Protein AF-A0AAV5T6E0-F1 (afdb_monomer)

Organism: NCBI:txid358040

Sequence (128 aa):
DETRMDLLLHFRNCIFRGIQFERFRLWLEDVTPFLNFIKKLMVNFTLGTLELVVNSELQLEQYLQLMADLPKCEYSMI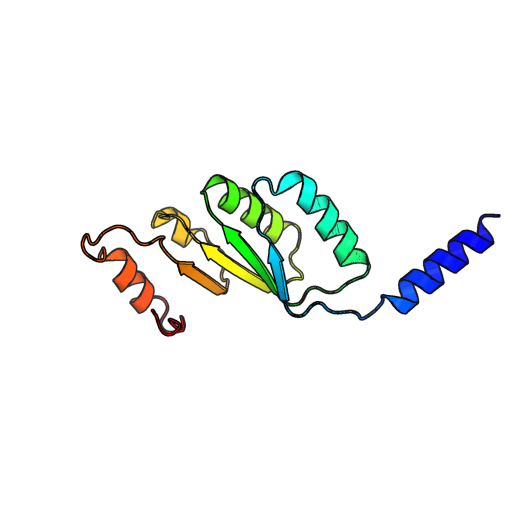INFPISNDMLHTLPPLNCSIMPQPVTPQDPDDTFLKLIETHRSLILGPGI

Secondary structure (DSSP, 8-state):
-HHHHHHHHHHHHHHHTT-EEEEEEE--S-SHHHHHHHHHHTTT-EEEEEEEEE-SHHHHHHHHHHHHH-TTSEEEEEE-S---HHHHTTS-S-EEEE------S----HHHHHHHHHTTT-------

Nearest PDB structures (foldseek):
  5jjc-assembly2_D  TM=4.779E-01  e=2.316E-01  Brucella abortus S19
  3qld-assembly1_A  TM=5.885E-01  e=3.229E+00  Alicyclobacillus acidocaldarius LAA1
  4dad-assembly1_A-2  TM=4.350E-01  e=1.671E+00  Burkholderia pseudomallei
  5mu5-assembly1_A  TM=3.948E-01  e=2.036E+00  Paramagnetospirillum magneticum AMB-1

Foldseek 3Di:
DVVVVVVVVVVVLVVLAPAEDLEDEDDDPDCVVCLVVVVVVVVRYHYAEYEYEAEDPVSVVSVVVSCVVCVRYAYEYEYADDDDPVVVVVDDPHNYDYDDDPDPDDPDPVVVVVVCVVCVPNPPDDDD

Solvent-accessible surface area (backbone atoms only — not comparable to full-atom values): 7814 Å² total; per-residue (Å²): 116,68,71,63,53,53,51,51,52,50,50,51,52,61,73,41,53,85,46,64,42,67,67,46,80,47,79,66,95,66,61,72,78,47,51,61,49,52,59,60,48,55,75,51,33,47,58,43,30,42,33,41,53,29,71,45,72,71,49,42,55,53,48,53,52,50,47,71,78,45,78,85,47,46,56,33,37,37,35,46,46,94,73,53,72,74,60,59,72,68,54,74,99,58,56,69,44,77,50,64,58,87,67,74,95,66,77,88,50,70,65,61,58,52,48,52,67,74,38,80,81,67,78,78,70,90,82,128

Structure (mmCIF, N/CA/C/O backbone):
data_AF-A0AAV5T6E0-F1
#
_entry.id   AF-A0AAV5T6E0-F1
#
loop_
_atom_site.group_PDB
_atom_site.id
_atom_site.type_symbol
_atom_site.label_atom_id
_atom_site.label_alt_id
_atom_site.label_comp_id
_atom_site.label_asym_id
_atom_site.label_entity_id
_atom_site.label_seq_id
_atom_site.pdbx_PDB_ins_code
_atom_site.Cartn_x
_atom_site.Cartn_y
_atom_site.Cartn_z
_atom_site.occupancy
_atom_site.B_iso_or_equiv
_atom_site.auth_seq_id
_atom_site.auth_comp_id
_atom_site.auth_asym_id
_atom_site.auth_atom_id
_atom_site.pdbx_PDB_model_num
ATOM 1 N N . ASP A 1 1 ? -22.151 23.646 20.744 1.00 62.00 1 ASP A N 1
ATOM 2 C CA . ASP A 1 1 ? -22.433 22.643 21.781 1.00 62.00 1 ASP A CA 1
ATOM 3 C C . ASP A 1 1 ? -21.515 21.452 21.529 1.00 62.00 1 ASP A C 1
ATOM 5 O O . ASP A 1 1 ? -21.863 20.556 20.765 1.00 62.00 1 ASP A O 1
ATOM 9 N N . GLU A 1 2 ? -20.274 21.539 22.020 1.00 67.38 2 GLU A N 1
ATOM 10 C CA . GLU A 1 2 ? -19.174 20.595 21.721 1.00 67.38 2 GLU A CA 1
ATOM 11 C C . GLU A 1 2 ? -19.544 19.146 22.067 1.00 67.38 2 GLU A C 1
ATOM 13 O O . GLU A 1 2 ? -19.323 18.234 21.274 1.00 67.38 2 GLU A O 1
ATOM 18 N N . THR A 1 3 ? -20.284 18.959 23.159 1.00 75.88 3 THR A N 1
ATOM 19 C CA . THR A 1 3 ? -20.754 17.668 23.676 1.00 75.88 3 THR A CA 1
ATOM 20 C C . THR A 1 3 ? -21.603 16.876 22.683 1.00 75.88 3 THR A C 1
ATOM 22 O O . THR A 1 3 ? -21.542 15.648 22.651 1.00 75.88 3 THR A O 1
ATOM 25 N N . ARG A 1 4 ? -22.406 17.548 21.846 1.00 75.69 4 ARG A N 1
ATOM 26 C CA . ARG A 1 4 ? -23.233 16.873 20.826 1.00 75.69 4 ARG A CA 1
ATOM 27 C C . ARG A 1 4 ? -22.397 16.400 19.642 1.00 75.69 4 ARG A C 1
ATOM 29 O O . ARG A 1 4 ? -22.753 15.411 19.003 1.00 75.69 4 ARG A O 1
ATOM 36 N N . MET A 1 5 ? -21.310 17.106 19.345 1.00 73.44 5 MET A N 1
ATOM 37 C CA . MET A 1 5 ? -20.437 16.787 18.222 1.00 73.44 5 MET A CA 1
ATOM 38 C C . MET A 1 5 ? -19.487 15.645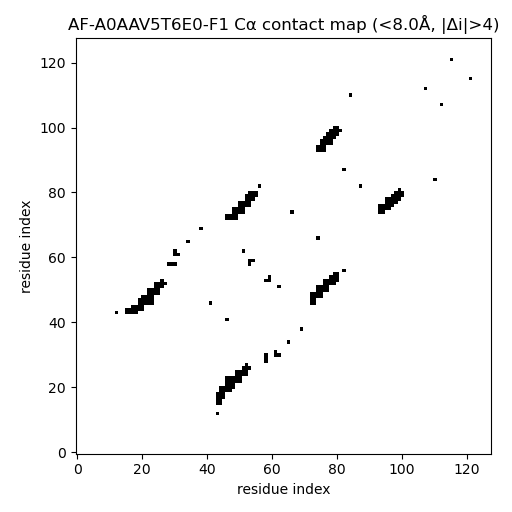 18.559 1.00 73.44 5 MET A C 1
ATOM 40 O O . MET A 1 5 ? -19.328 14.733 17.750 1.00 73.44 5 MET A O 1
ATOM 44 N N . ASP A 1 6 ? -18.999 15.604 19.796 1.00 76.00 6 ASP A N 1
ATOM 45 C CA . ASP A 1 6 ? -18.252 14.462 20.322 1.00 76.00 6 ASP A CA 1
ATOM 46 C C . ASP A 1 6 ? -19.099 13.185 20.340 1.00 76.00 6 ASP A C 1
ATOM 48 O O . ASP A 1 6 ? -18.628 12.116 19.948 1.00 76.00 6 ASP A O 1
ATOM 52 N N . LEU A 1 7 ? -20.383 13.291 20.706 1.00 76.81 7 LEU A N 1
ATOM 53 C CA . LEU A 1 7 ? -21.306 12.155 20.691 1.00 76.81 7 LEU A CA 1
ATOM 54 C C . LEU A 1 7 ? -21.527 11.612 19.268 1.00 76.81 7 LEU A C 1
ATOM 56 O O . LEU A 1 7 ? -21.524 10.401 19.053 1.00 76.81 7 LEU A O 1
ATOM 60 N N . LEU A 1 8 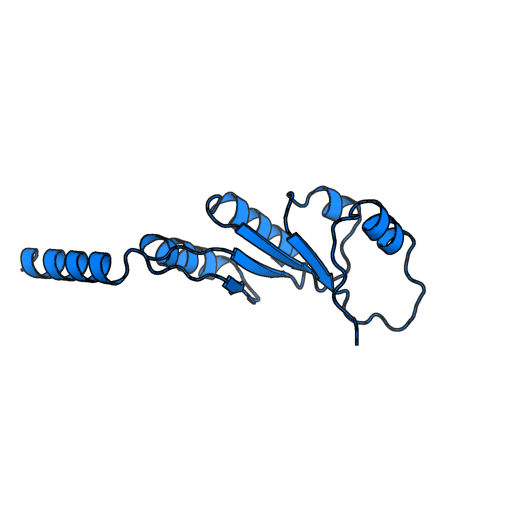? -21.697 12.499 18.283 1.00 73.25 8 LEU A N 1
ATOM 61 C CA . LEU A 1 8 ? -21.860 12.118 16.876 1.00 73.25 8 LEU A CA 1
ATOM 62 C C . LEU A 1 8 ? -20.598 11.460 16.310 1.00 73.25 8 LEU A C 1
ATOM 64 O O . LEU A 1 8 ? -20.696 10.451 15.609 1.00 73.25 8 LEU A O 1
ATOM 68 N N . LEU A 1 9 ? -19.417 11.992 16.635 1.00 70.62 9 LEU A N 1
ATOM 69 C CA . LEU A 1 9 ? -18.139 11.382 16.267 1.00 70.62 9 LEU A CA 1
ATOM 70 C C . LEU A 1 9 ? -17.970 10.009 16.922 1.00 70.62 9 LEU A C 1
ATOM 72 O O . LEU A 1 9 ? -17.546 9.067 16.256 1.00 70.62 9 LEU A O 1
ATOM 76 N N . HIS A 1 10 ? -18.370 9.864 18.186 1.00 73.94 10 HIS A N 1
ATOM 77 C CA . HIS A 1 10 ? -18.359 8.585 18.887 1.00 73.94 10 HIS A CA 1
ATOM 78 C C . HIS A 1 10 ? -19.263 7.548 18.202 1.00 73.94 10 HIS A C 1
ATOM 80 O O . HIS A 1 10 ? -18.800 6.455 17.881 1.00 73.94 10 HIS A O 1
ATOM 86 N N . PHE A 1 11 ? -20.519 7.892 17.898 1.00 70.81 11 PHE A N 1
ATOM 87 C CA . PHE A 1 11 ? -21.442 6.983 17.206 1.00 70.81 11 PHE A CA 1
ATOM 88 C C . PHE A 1 11 ? -20.955 6.600 15.813 1.00 70.81 11 PHE A C 1
ATOM 90 O O . PHE A 1 11 ? -20.989 5.424 15.454 1.00 70.81 11 PHE A O 1
ATOM 97 N N . ARG A 1 12 ? -20.460 7.575 15.044 1.00 66.88 12 ARG A N 1
ATOM 98 C CA . ARG A 1 12 ? -19.849 7.323 13.739 1.00 66.88 12 ARG A CA 1
ATOM 99 C C . ARG A 1 12 ? -18.709 6.316 13.873 1.00 66.88 12 ARG A C 1
ATOM 101 O O . ARG A 1 12 ? -18.704 5.312 13.169 1.00 66.88 12 ARG A O 1
ATOM 108 N N . ASN A 1 13 ? -17.786 6.544 14.802 1.00 66.06 13 ASN A N 1
ATOM 109 C CA . ASN A 1 13 ? -16.659 5.643 15.006 1.00 66.06 13 ASN A CA 1
ATOM 110 C C . ASN A 1 13 ? -17.129 4.241 15.402 1.00 66.06 13 ASN A C 1
ATOM 112 O O . ASN A 1 13 ? -16.565 3.279 14.905 1.00 66.06 13 ASN A O 1
ATOM 116 N N . CYS A 1 14 ? -18.177 4.108 16.221 1.00 68.69 14 CYS A N 1
ATOM 117 C CA . CYS A 1 14 ? -18.744 2.813 16.608 1.00 68.69 14 CYS A CA 1
ATOM 118 C C . CYS A 1 14 ? -19.415 2.062 15.447 1.00 68.69 14 CYS A C 1
ATOM 120 O O . CYS A 1 14 ? -19.244 0.853 15.353 1.00 68.69 14 CYS A O 1
ATOM 122 N N . ILE A 1 15 ? -20.145 2.752 14.564 1.00 71.12 15 ILE A N 1
ATOM 123 C CA . ILE A 1 15 ? -20.832 2.128 13.417 1.00 71.12 15 ILE A CA 1
ATOM 124 C C . ILE A 1 15 ? -19.831 1.602 12.387 1.00 71.12 15 ILE A C 1
ATOM 126 O O . ILE A 1 15 ? -20.031 0.532 11.820 1.00 71.12 15 ILE A O 1
ATOM 130 N N . PHE A 1 16 ? -18.758 2.354 12.136 1.00 65.94 16 PHE A N 1
ATOM 131 C CA . PHE A 1 16 ? -17.773 1.986 11.119 1.00 65.94 16 PHE A CA 1
ATOM 132 C C . PHE A 1 16 ? -16.629 1.119 11.673 1.00 65.94 16 PHE A C 1
ATOM 134 O O . PHE A 1 16 ? -15.861 0.558 10.891 1.00 65.94 16 PHE A O 1
ATOM 141 N N . ARG A 1 17 ? -16.534 0.941 13.002 1.00 64.44 17 ARG A N 1
ATOM 142 C CA . ARG A 1 17 ? -15.531 0.066 13.626 1.00 64.44 17 ARG A CA 1
ATOM 143 C C . ARG A 1 17 ? -15.777 -1.386 13.224 1.00 64.44 17 ARG A C 1
ATOM 145 O O . ARG A 1 17 ? -16.829 -1.944 13.512 1.00 64.44 17 ARG A O 1
ATOM 152 N N . GLY A 1 18 ? -14.770 -2.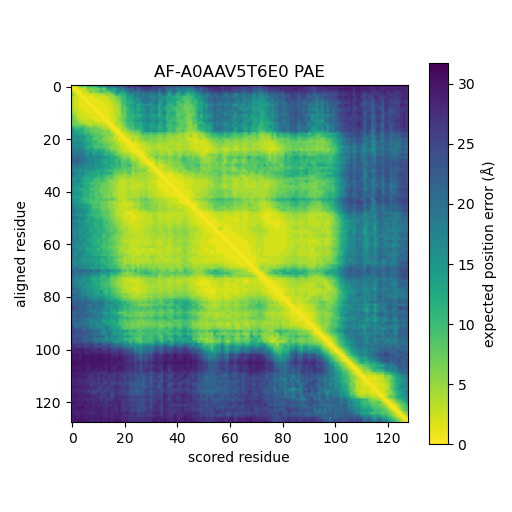013 12.622 1.00 63.62 18 GLY A N 1
ATOM 153 C CA . GLY A 1 18 ? -14.827 -3.424 12.232 1.00 63.62 18 GLY A CA 1
ATOM 154 C C . GLY A 1 18 ? -15.321 -3.671 10.807 1.00 63.62 18 GLY A C 1
ATOM 155 O O . GLY A 1 18 ? -15.456 -4.826 10.416 1.00 63.62 18 GLY A O 1
ATOM 156 N N . ILE A 1 19 ? -15.546 -2.620 10.009 1.00 70.81 19 ILE A N 1
ATOM 157 C CA . ILE A 1 19 ? -15.725 -2.786 8.566 1.00 70.81 19 ILE A CA 1
ATOM 158 C C . ILE A 1 19 ? -14.350 -2.992 7.937 1.00 70.81 19 ILE A C 1
ATOM 160 O O . ILE A 1 19 ? -13.489 -2.105 7.953 1.00 70.81 19 ILE A O 1
ATOM 164 N N . GLN A 1 20 ? -14.165 -4.187 7.389 1.00 77.69 20 GLN A N 1
ATOM 165 C CA . GLN A 1 20 ? -12.980 -4.563 6.644 1.00 77.69 20 GLN A CA 1
ATOM 166 C C . GLN A 1 20 ? -13.305 -4.605 5.153 1.00 77.69 20 GLN A C 1
ATOM 168 O O . GLN A 1 20 ? -14.231 -5.293 4.726 1.00 77.69 20 GLN A O 1
ATOM 173 N N . PHE A 1 21 ? -12.516 -3.894 4.355 1.00 79.12 21 PHE A N 1
ATOM 174 C CA . PHE A 1 21 ? -12.475 -4.114 2.918 1.00 79.12 21 PHE A CA 1
ATOM 175 C C . PHE A 1 21 ? -11.511 -5.261 2.655 1.00 79.12 21 PHE A C 1
ATOM 177 O O . PHE A 1 21 ? -10.316 -5.116 2.894 1.00 79.12 21 PHE A O 1
ATOM 184 N N . GLU A 1 22 ? -12.017 -6.397 2.183 1.00 80.88 22 GLU A N 1
ATOM 185 C CA . GLU A 1 22 ? -11.181 -7.560 1.869 1.00 80.88 22 GLU A CA 1
ATOM 186 C C . GLU A 1 22 ? -10.125 -7.214 0.810 1.00 80.88 22 GLU A C 1
ATOM 188 O O . GLU A 1 22 ? -8.941 -7.473 1.007 1.00 80.88 22 GLU A O 1
ATOM 193 N N . ARG A 1 23 ? -10.540 -6.536 -0.267 1.00 80.19 23 ARG A N 1
ATOM 194 C CA . ARG A 1 23 ? -9.664 -6.095 -1.356 1.00 80.19 23 ARG A CA 1
ATOM 195 C C . ARG A 1 23 ? -9.980 -4.657 -1.749 1.00 80.19 23 ARG A C 1
ATOM 197 O O . ARG A 1 23 ? -11.142 -4.311 -1.954 1.00 80.19 23 ARG A O 1
ATOM 204 N N . PHE A 1 24 ? -8.950 -3.829 -1.885 1.00 82.69 24 PHE A N 1
ATOM 205 C CA . PHE A 1 24 ? -9.073 -2.429 -2.287 1.00 82.69 24 PHE A CA 1
ATOM 206 C C . PHE A 1 24 ? -8.086 -2.137 -3.420 1.00 82.69 24 PHE A C 1
ATOM 208 O O . PHE A 1 24 ? -6.876 -2.200 -3.218 1.00 82.69 24 PHE A O 1
ATOM 215 N N . ARG A 1 25 ? -8.591 -1.860 -4.628 1.00 83.38 25 ARG A N 1
ATOM 216 C CA . ARG A 1 25 ? -7.759 -1.636 -5.820 1.00 83.38 25 ARG A CA 1
ATOM 217 C C . ARG A 1 25 ? -7.517 -0.151 -6.046 1.00 83.38 25 ARG A C 1
ATOM 219 O O . ARG A 1 25 ? -8.470 0.623 -6.115 1.00 83.38 25 ARG A O 1
ATOM 226 N N . LEU A 1 26 ? -6.253 0.219 -6.224 1.00 79.06 26 LEU A N 1
ATOM 227 C CA . LEU A 1 26 ? -5.820 1.559 -6.593 1.00 79.06 26 LEU A CA 1
ATOM 228 C C . LEU A 1 26 ? -5.339 1.591 -8.032 1.00 79.06 26 LEU A C 1
ATOM 230 O O . LEU A 1 26 ? -4.444 0.845 -8.422 1.00 79.06 26 LEU A O 1
ATOM 234 N N . TRP A 1 27 ? -5.921 2.512 -8.790 1.00 78.31 27 TRP A N 1
ATOM 235 C CA . TRP A 1 27 ? -5.466 2.860 -10.122 1.00 78.31 27 TRP A CA 1
ATOM 236 C C . TRP A 1 27 ? -5.489 4.378 -10.246 1.00 78.31 27 TRP A C 1
ATOM 238 O O . TRP A 1 27 ? -6.555 4.983 -10.346 1.00 78.31 27 TRP A O 1
ATOM 248 N N . LEU A 1 28 ? -4.317 4.994 -10.118 1.00 74.31 28 LEU A N 1
ATOM 249 C CA . LEU A 1 28 ? -4.171 6.444 -10.062 1.00 74.31 28 LEU A CA 1
ATOM 250 C C . LEU A 1 28 ? -2.952 6.874 -10.861 1.00 74.31 28 LEU A C 1
ATOM 252 O O . LEU A 1 28 ? -1.936 6.184 -10.866 1.00 74.31 28 LEU A O 1
ATOM 256 N N . GLU A 1 29 ? -3.057 8.029 -11.507 1.00 72.31 29 GLU A N 1
ATOM 257 C CA . GLU A 1 29 ? -1.941 8.630 -12.237 1.00 72.31 29 GLU A CA 1
ATOM 258 C C . GLU A 1 29 ? -0.940 9.314 -11.290 1.00 72.31 29 GLU A C 1
ATOM 260 O O . GLU A 1 29 ? 0.263 9.187 -11.506 1.00 72.31 29 GLU A O 1
ATOM 265 N N . ASP A 1 30 ? -1.429 9.945 -10.212 1.00 72.31 30 ASP A N 1
ATOM 266 C CA . ASP A 1 30 ? -0.639 10.533 -9.118 1.00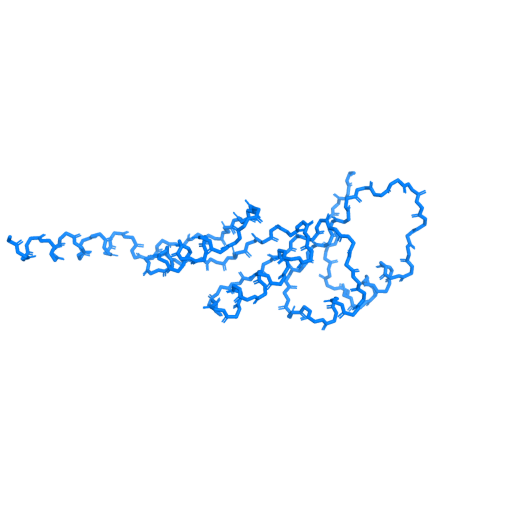 72.31 30 ASP A CA 1
ATOM 267 C C . ASP A 1 30 ? -1.085 9.964 -7.760 1.00 72.31 30 ASP A C 1
ATOM 269 O O . ASP A 1 30 ? -2.251 10.056 -7.361 1.00 72.31 30 ASP A O 1
ATOM 273 N N . VAL A 1 31 ? -0.137 9.370 -7.036 1.00 70.31 31 VAL A N 1
ATOM 274 C CA . VAL A 1 31 ? -0.356 8.704 -5.743 1.00 70.31 31 VAL A CA 1
ATOM 275 C C . VAL A 1 31 ? -0.374 9.705 -4.575 1.00 70.31 31 VAL A C 1
ATOM 277 O O . VAL A 1 31 ? -0.987 9.449 -3.533 1.00 70.31 31 VAL A O 1
ATOM 280 N N . THR A 1 32 ? 0.242 10.876 -4.743 1.00 72.12 32 THR A N 1
ATOM 281 C CA . THR A 1 32 ? 0.493 11.860 -3.677 1.00 72.12 32 THR A CA 1
ATOM 282 C C . THR A 1 32 ? -0.773 12.378 -2.980 1.00 72.12 32 THR A C 1
ATOM 284 O O . THR A 1 32 ? -0.860 12.287 -1.750 1.00 72.12 32 THR A O 1
ATOM 287 N N . PRO A 1 33 ? -1.798 12.894 -3.689 1.00 72.00 33 PRO A N 1
ATOM 288 C CA . PRO A 1 33 ? -3.020 13.373 -3.037 1.00 72.00 33 PRO A CA 1
ATOM 289 C C . PRO A 1 33 ? -3.811 12.236 -2.376 1.00 72.00 33 PRO A C 1
ATOM 291 O O . PRO A 1 33 ? -4.569 12.456 -1.426 1.00 72.00 33 PRO A O 1
ATOM 294 N N . PHE A 1 34 ? -3.613 11.009 -2.848 1.00 76.06 34 PHE A N 1
ATOM 295 C CA . PHE A 1 34 ? -4.376 9.848 -2.431 1.00 76.06 34 PHE A CA 1
ATOM 296 C C . PHE A 1 34 ? -3.812 9.157 -1.182 1.00 76.06 34 PHE A C 1
ATOM 298 O O . PHE A 1 34 ? -4.572 8.594 -0.391 1.00 76.06 34 PHE A O 1
ATOM 305 N N . LEU A 1 35 ? -2.510 9.297 -0.920 1.00 74.12 35 LEU A N 1
ATOM 306 C CA . LEU A 1 35 ? -1.867 8.884 0.335 1.00 74.12 35 LEU A CA 1
ATOM 307 C C . LEU A 1 35 ? -2.628 9.388 1.568 1.00 74.12 35 LEU A C 1
ATOM 309 O O . LEU A 1 35 ? -2.950 8.628 2.483 1.00 74.12 35 LEU A O 1
ATOM 313 N N . ASN A 1 36 ? -2.967 10.678 1.571 1.00 77.50 36 ASN A N 1
ATOM 314 C CA . ASN A 1 36 ? -3.700 11.302 2.670 1.00 77.50 36 ASN A CA 1
ATOM 315 C C . ASN A 1 36 ? -5.123 10.756 2.804 1.00 77.50 36 ASN A C 1
ATOM 317 O O . ASN A 1 36 ? -5.645 10.659 3.917 1.00 77.50 36 ASN A O 1
ATOM 321 N N . PHE A 1 37 ? -5.754 10.402 1.685 1.00 81.94 37 PHE A N 1
ATOM 322 C CA . PHE A 1 37 ? -7.069 9.780 1.688 1.00 81.94 37 PHE A CA 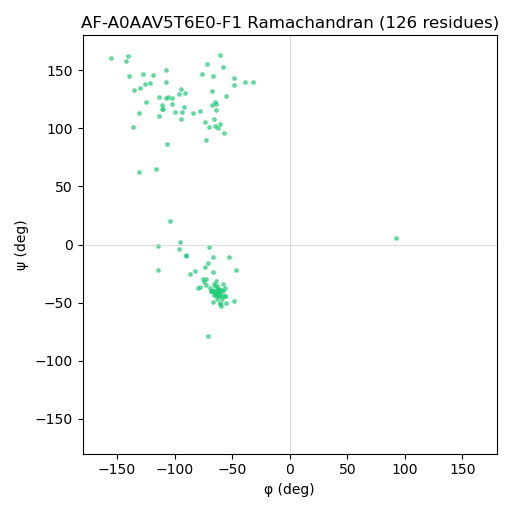1
ATOM 323 C C . PHE A 1 37 ? -7.015 8.381 2.309 1.00 81.94 37 PHE A C 1
ATOM 325 O O . PHE A 1 37 ? -7.780 8.119 3.234 1.00 81.94 37 PHE A O 1
ATOM 332 N N . ILE A 1 38 ? -6.078 7.522 1.892 1.00 79.44 38 ILE A N 1
ATOM 333 C CA . ILE A 1 38 ? -5.932 6.172 2.458 1.00 79.44 38 ILE A CA 1
ATOM 334 C C . ILE A 1 38 ? -5.605 6.221 3.944 1.00 79.44 38 ILE A C 1
ATOM 336 O O . ILE A 1 38 ? -6.253 5.528 4.725 1.00 79.44 38 ILE A O 1
ATOM 340 N N . LYS A 1 39 ? -4.681 7.093 4.363 1.00 78.62 39 LYS A N 1
ATOM 341 C CA . LYS A 1 39 ? -4.364 7.277 5.787 1.00 78.62 39 LYS A CA 1
ATOM 342 C C . LYS A 1 39 ? -5.617 7.632 6.595 1.00 78.62 39 LYS A C 1
ATOM 344 O O . LYS A 1 39 ? -5.847 7.044 7.646 1.00 78.62 39 LYS A O 1
ATOM 349 N N . LYS A 1 40 ? -6.464 8.539 6.089 1.00 80.19 40 LYS A N 1
ATOM 350 C CA . LYS A 1 40 ? -7.741 8.912 6.730 1.00 80.19 40 LYS A CA 1
ATOM 351 C C . LYS A 1 40 ? -8.780 7.791 6.692 1.00 80.19 40 LYS A C 1
ATOM 353 O O . LYS A 1 40 ? -9.531 7.635 7.653 1.00 80.19 40 LYS A O 1
ATOM 358 N N . LEU A 1 41 ? -8.835 7.025 5.605 1.00 79.38 41 LEU A N 1
ATOM 359 C CA . LEU A 1 41 ? -9.734 5.883 5.460 1.00 79.38 41 LEU A CA 1
ATOM 360 C C . LEU A 1 41 ? -9.390 4.808 6.502 1.00 79.38 41 LEU A C 1
ATOM 362 O O . LEU A 1 41 ? -10.255 4.369 7.256 1.00 79.38 41 LEU A O 1
ATOM 366 N N . MET A 1 42 ? -8.106 4.481 6.637 1.00 78.12 42 MET A N 1
ATOM 367 C CA . MET A 1 42 ? -7.608 3.461 7.560 1.00 78.12 42 MET A CA 1
ATOM 368 C C . MET A 1 42 ? -7.770 3.802 9.051 1.00 78.12 42 MET A C 1
ATOM 370 O O . MET A 1 42 ? -7.595 2.930 9.897 1.00 78.12 42 MET A O 1
ATOM 374 N N . VAL A 1 43 ? -8.133 5.044 9.402 1.00 78.19 43 VAL A N 1
ATOM 375 C CA . VAL A 1 43 ? -8.495 5.403 10.789 1.00 78.19 43 VAL A CA 1
ATOM 376 C C . VAL A 1 43 ? -9.744 4.650 11.247 1.00 78.19 43 VAL A C 1
ATOM 378 O O . VAL A 1 43 ? -9.847 4.286 12.416 1.00 78.19 43 VAL A O 1
ATOM 381 N N . ASN A 1 44 ? -10.695 4.430 10.337 1.00 74.38 44 ASN A N 1
ATOM 382 C CA . ASN A 1 44 ? -11.999 3.850 10.665 1.00 74.38 44 ASN A CA 1
ATOM 383 C C . ASN A 1 44 ? -12.220 2.478 10.028 1.00 74.38 44 ASN A C 1
ATOM 385 O O . ASN A 1 44 ? -13.043 1.715 10.521 1.00 74.38 44 ASN A O 1
ATOM 389 N N . PHE A 1 45 ? -11.487 2.166 8.960 1.00 76.00 45 PHE A N 1
ATOM 390 C CA . PHE A 1 45 ? -11.650 0.945 8.183 1.00 76.00 45 PHE A CA 1
ATOM 391 C C . PHE A 1 45 ? -10.378 0.107 8.207 1.00 76.00 45 PHE A C 1
ATOM 393 O O . PHE A 1 45 ? -9.268 0.636 8.198 1.00 76.00 45 PHE A O 1
ATOM 400 N N . THR A 1 46 ? -10.534 -1.212 8.186 1.00 78.12 46 THR A N 1
ATOM 401 C CA . THR A 1 46 ? -9.411 -2.125 7.958 1.00 78.12 46 THR A CA 1
ATOM 402 C C . THR A 1 46 ? -9.348 -2.464 6.475 1.00 78.12 46 THR A C 1
ATOM 404 O O . THR A 1 46 ? -10.370 -2.761 5.860 1.00 78.12 46 THR A O 1
ATOM 407 N N . LEU A 1 47 ? -8.159 -2.411 5.884 1.00 80.38 47 LEU A N 1
ATOM 408 C CA . LEU A 1 47 ? -7.923 -2.907 4.531 1.00 80.38 47 LEU A CA 1
ATOM 409 C C . LEU A 1 47 ? -7.238 -4.269 4.664 1.00 80.38 47 LEU A C 1
ATOM 411 O O . LEU A 1 47 ? -6.243 -4.370 5.374 1.00 80.38 47 LEU A O 1
ATOM 415 N N . GLY A 1 48 ? -7.798 -5.303 4.038 1.00 80.94 48 GLY A N 1
ATOM 416 C CA . GLY A 1 48 ? -7.178 -6.621 3.930 1.00 80.94 48 GLY A CA 1
ATOM 417 C C . GLY A 1 48 ? -5.993 -6.546 2.977 1.00 80.94 48 GLY A C 1
ATOM 418 O O . GLY A 1 48 ? -4.853 -6.395 3.412 1.00 80.94 48 GLY A O 1
ATOM 419 N N . THR A 1 49 ? -6.281 -6.555 1.675 1.00 84.56 49 THR A N 1
ATOM 420 C CA . THR A 1 49 ? -5.272 -6.418 0.621 1.00 84.56 49 THR A CA 1
ATOM 421 C C . THR A 1 49 ? -5.447 -5.115 -0.157 1.00 84.56 49 THR A C 1
ATOM 423 O O . THR A 1 49 ? -6.516 -4.842 -0.713 1.00 84.56 49 THR A O 1
ATOM 426 N N . LEU A 1 50 ? -4.375 -4.329 -0.253 1.00 86.81 50 LEU A N 1
ATOM 427 C CA . LEU A 1 50 ? -4.269 -3.194 -1.162 1.00 86.81 50 LEU A CA 1
ATOM 428 C C . LEU A 1 50 ? -3.637 -3.660 -2.479 1.00 86.81 50 LEU A C 1
ATOM 430 O O . LEU A 1 50 ? -2.507 -4.145 -2.500 1.00 86.81 50 LEU A O 1
ATOM 434 N N . GLU A 1 51 ? -4.375 -3.540 -3.576 1.00 87.31 51 GLU A N 1
ATOM 435 C CA . GLU A 1 51 ? -3.914 -3.922 -4.910 1.00 87.31 51 GLU A CA 1
ATOM 436 C C . GLU A 1 51 ? -3.503 -2.684 -5.703 1.00 87.31 51 GLU A C 1
ATOM 438 O O . GLU A 1 51 ? -4.311 -1.777 -5.907 1.00 87.31 51 GLU A O 1
ATOM 443 N N . LEU A 1 52 ? -2.244 -2.639 -6.129 1.00 87.44 52 LEU A N 1
ATOM 444 C CA . LEU A 1 52 ? -1.608 -1.477 -6.743 1.00 87.44 52 LEU A CA 1
ATOM 445 C C . LEU A 1 52 ? -1.361 -1.745 -8.225 1.00 87.44 52 LEU A C 1
ATOM 447 O O . LEU A 1 52 ? -0.593 -2.643 -8.565 1.00 87.44 52 LEU A O 1
ATOM 451 N N . VAL A 1 53 ? -2.002 -0.979 -9.108 1.00 86.75 53 VAL A N 1
ATOM 452 C CA . VAL A 1 53 ? -1.777 -1.075 -10.557 1.00 86.75 53 VAL A CA 1
ATOM 453 C C . VAL A 1 53 ? -0.725 -0.057 -10.971 1.00 86.75 53 VAL A C 1
ATOM 455 O O . VAL A 1 53 ? -0.961 1.148 -10.902 1.00 86.75 53 VAL A O 1
ATOM 458 N N . VAL A 1 54 ? 0.425 -0.547 -11.420 1.00 86.69 54 VAL A N 1
ATOM 459 C CA . VAL A 1 54 ? 1.619 0.249 -11.697 1.00 86.69 54 VAL A CA 1
ATOM 460 C C . VAL A 1 54 ? 1.871 0.293 -13.195 1.00 86.69 54 VAL A C 1
ATOM 462 O O . VAL A 1 54 ? 2.075 -0.741 -13.825 1.00 86.69 54 VAL A O 1
ATOM 465 N N . ASN A 1 55 ? 1.866 1.494 -13.768 1.00 86.44 55 ASN A N 1
ATOM 466 C CA . ASN A 1 55 ? 2.014 1.705 -15.211 1.00 86.44 55 ASN A CA 1
ATOM 467 C C . ASN A 1 55 ? 3.309 2.451 -15.580 1.00 86.44 55 ASN A C 1
ATOM 469 O O . ASN A 1 55 ? 3.563 2.684 -16.758 1.00 86.44 55 ASN A O 1
ATOM 473 N N . SER A 1 56 ? 4.121 2.841 -14.595 1.00 85.44 56 SER A N 1
ATOM 474 C CA . SER A 1 56 ? 5.421 3.481 -14.807 1.00 85.44 56 SER A CA 1
ATOM 475 C C . SER A 1 56 ? 6.360 3.261 -13.620 1.00 85.44 56 SER A C 1
ATOM 477 O O . SER A 1 56 ? 5.913 2.995 -12.502 1.00 85.44 56 SER A O 1
ATOM 479 N N . GLU A 1 57 ? 7.662 3.438 -13.843 1.00 86.19 57 GLU A N 1
ATOM 480 C CA . GLU A 1 57 ? 8.676 3.405 -12.777 1.00 86.19 57 GLU A CA 1
ATOM 481 C C . GLU A 1 57 ? 8.406 4.457 -11.694 1.00 86.19 57 GLU A C 1
ATOM 483 O O . GLU A 1 57 ? 8.499 4.163 -10.506 1.00 86.19 57 GLU A O 1
ATOM 488 N N . LEU A 1 58 ? 7.967 5.659 -12.084 1.00 86.12 58 LEU A N 1
ATOM 489 C CA . LEU A 1 58 ? 7.612 6.708 -11.127 1.00 86.12 58 LEU A CA 1
ATOM 490 C C . LEU A 1 58 ? 6.464 6.272 -10.202 1.00 86.12 58 LEU A C 1
ATOM 492 O O . LEU A 1 58 ? 6.518 6.500 -8.995 1.00 86.12 58 LEU A O 1
ATOM 496 N N . GLN A 1 59 ? 5.432 5.620 -10.748 1.00 86.00 59 GLN A N 1
ATOM 497 C CA . GLN A 1 59 ? 4.339 5.078 -9.934 1.00 86.00 59 GLN A CA 1
ATOM 498 C C . GLN A 1 59 ? 4.826 3.961 -9.012 1.00 86.00 59 GLN A C 1
ATOM 500 O O . GLN A 1 59 ? 4.352 3.857 -7.882 1.00 86.00 59 GLN A O 1
ATOM 505 N N . LEU A 1 60 ? 5.779 3.145 -9.470 1.00 86.88 60 LEU A N 1
ATOM 506 C CA . LEU A 1 60 ? 6.367 2.092 -8.653 1.00 86.88 60 LEU A CA 1
ATOM 507 C C . LEU A 1 60 ? 7.049 2.680 -7.418 1.00 86.88 60 LEU A C 1
ATOM 509 O O . LEU A 1 60 ? 6.744 2.270 -6.301 1.00 86.88 60 LEU A O 1
ATOM 513 N N . GLU A 1 61 ? 7.913 3.677 -7.602 1.00 87.12 61 GLU A N 1
ATOM 514 C CA . GLU A 1 61 ? 8.602 4.351 -6.498 1.00 87.12 61 GLU A CA 1
ATOM 515 C C . GLU A 1 61 ? 7.616 4.973 -5.503 1.00 87.12 61 GLU A C 1
ATOM 517 O O . GLU A 1 61 ? 7.747 4.794 -4.289 1.00 87.12 61 GLU A O 1
ATOM 522 N N . GLN A 1 62 ? 6.580 5.648 -6.007 1.00 86.19 62 GLN A N 1
ATOM 523 C CA . GLN A 1 62 ? 5.531 6.237 -5.175 1.00 86.19 62 GLN A CA 1
ATOM 524 C C . GLN A 1 62 ? 4.760 5.179 -4.372 1.00 86.19 62 GLN A C 1
ATOM 526 O O . GLN A 1 62 ? 4.438 5.388 -3.200 1.00 86.19 62 GLN A O 1
ATOM 531 N N . TYR A 1 63 ? 4.474 4.026 -4.975 1.00 86.50 63 TYR A N 1
ATOM 532 C CA . TYR A 1 63 ? 3.803 2.928 -4.292 1.00 86.50 63 TYR A CA 1
ATOM 533 C C . TYR A 1 63 ? 4.697 2.216 -3.278 1.00 86.50 63 TYR A C 1
ATOM 535 O O . TYR A 1 63 ? 4.217 1.852 -2.207 1.00 86.50 63 TYR A O 1
ATOM 543 N N . LEU A 1 64 ? 5.995 2.081 -3.541 1.00 86.50 64 LEU A N 1
ATOM 544 C CA . LEU A 1 64 ? 6.943 1.565 -2.553 1.00 86.50 64 LEU A CA 1
ATOM 545 C C . LEU A 1 64 ? 7.023 2.486 -1.323 1.00 86.50 64 LEU A C 1
ATOM 547 O O . LEU A 1 64 ? 7.037 2.001 -0.190 1.00 86.50 64 LEU A O 1
ATOM 551 N N . GLN A 1 65 ? 6.980 3.808 -1.521 1.00 85.00 65 GLN A N 1
ATOM 552 C CA . GLN A 1 65 ? 6.875 4.770 -0.416 1.00 85.00 65 GLN A CA 1
ATOM 553 C C . GLN A 1 65 ? 5.546 4.636 0.348 1.00 85.00 65 GLN A C 1
ATOM 555 O O . GLN A 1 65 ? 5.546 4.614 1.578 1.00 85.00 65 GLN A O 1
ATOM 560 N N . LEU A 1 66 ? 4.419 4.475 -0.358 1.00 81.19 66 LEU A N 1
ATOM 561 C CA . LEU A 1 66 ? 3.107 4.205 0.253 1.00 81.19 66 LEU A CA 1
ATOM 562 C C 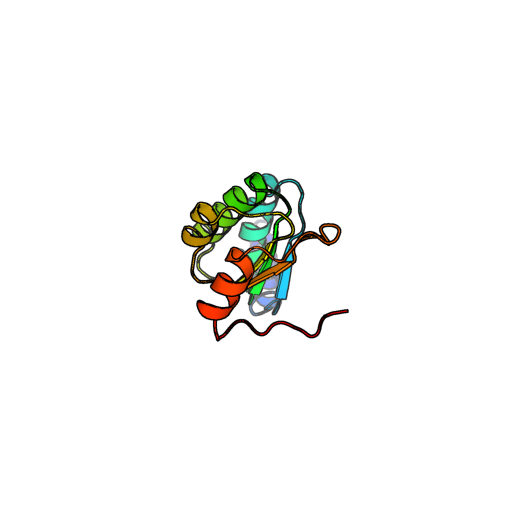. LEU A 1 66 ? 3.145 2.957 1.144 1.00 81.19 66 LEU A C 1
ATOM 564 O O . LEU A 1 66 ? 2.609 2.978 2.251 1.00 81.19 66 LEU A O 1
ATOM 568 N N . MET A 1 67 ? 3.776 1.882 0.670 1.00 83.81 67 MET A N 1
ATOM 569 C CA . MET A 1 67 ? 3.905 0.630 1.414 1.00 83.81 67 MET A CA 1
ATOM 570 C C . MET A 1 67 ? 4.714 0.806 2.701 1.00 83.81 67 MET A C 1
ATOM 572 O O . MET A 1 67 ? 4.318 0.288 3.747 1.00 83.81 67 MET A O 1
ATOM 576 N N . ALA A 1 68 ? 5.809 1.570 2.645 1.00 83.12 68 ALA A N 1
ATOM 577 C CA . ALA A 1 68 ? 6.612 1.894 3.822 1.00 83.12 68 ALA A CA 1
ATOM 578 C C . ALA A 1 68 ? 5.812 2.690 4.871 1.00 83.12 68 ALA A C 1
ATOM 580 O O . ALA A 1 68 ? 5.929 2.437 6.071 1.00 83.12 68 ALA A O 1
ATOM 581 N N . ASP A 1 69 ? 4.950 3.604 4.420 1.00 80.25 69 ASP A N 1
ATOM 582 C CA . ASP A 1 69 ? 4.093 4.431 5.274 1.00 80.25 69 ASP A CA 1
ATOM 583 C C . ASP A 1 69 ? 2.906 3.671 5.894 1.00 80.25 69 ASP A C 1
ATOM 585 O O . ASP A 1 69 ? 2.307 4.139 6.870 1.00 80.25 69 ASP A O 1
ATOM 589 N N . LEU A 1 70 ? 2.529 2.521 5.330 1.00 77.69 70 LEU A N 1
ATOM 590 C CA . LEU A 1 70 ? 1.326 1.770 5.694 1.00 77.69 70 LEU A CA 1
ATOM 591 C C . LEU A 1 70 ? 1.626 0.276 5.945 1.00 77.69 70 LEU A C 1
ATOM 593 O O . LEU A 1 70 ? 1.050 -0.602 5.304 1.00 77.69 70 LEU A O 1
ATOM 597 N N . PRO A 1 71 ? 2.449 -0.083 6.941 1.00 69.31 71 PRO A N 1
ATOM 598 C CA . PRO A 1 71 ? 2.933 -1.459 7.116 1.00 69.31 71 PRO A CA 1
ATOM 599 C C . PRO A 1 71 ? 1.868 -2.481 7.568 1.00 69.31 71 PRO A C 1
ATOM 601 O O . PRO A 1 71 ? 2.183 -3.651 7.748 1.00 69.31 71 PRO A O 1
ATOM 604 N N . LYS A 1 72 ? 0.619 -2.060 7.814 1.00 74.00 72 LYS A N 1
ATOM 605 C CA . LYS A 1 72 ? -0.450 -2.904 8.386 1.00 74.00 72 LYS A CA 1
ATOM 606 C C . LYS A 1 72 ? -1.382 -3.546 7.350 1.00 74.00 72 LYS A C 1
ATOM 608 O O . LYS A 1 72 ? -2.340 -4.197 7.754 1.00 74.00 72 LYS A O 1
ATOM 613 N N . CYS A 1 73 ? -1.138 -3.335 6.061 1.00 75.25 73 CYS A N 1
ATOM 614 C CA . CYS A 1 73 ? -1.928 -3.919 4.977 1.00 75.25 73 CYS A CA 1
ATOM 615 C C . CYS A 1 73 ? -1.138 -5.021 4.278 1.00 75.25 73 CYS A C 1
ATOM 617 O O . CYS A 1 73 ? 0.085 -4.932 4.168 1.00 75.25 73 CYS A O 1
ATOM 619 N N . GLU A 1 74 ? -1.838 -6.018 3.744 1.00 84.75 74 GLU A N 1
ATOM 620 C CA . GLU A 1 74 ? -1.248 -6.868 2.717 1.00 84.75 74 GLU A CA 1
ATOM 621 C C . GLU A 1 74 ? -1.229 -6.116 1.389 1.00 84.75 74 GLU A C 1
ATOM 623 O O . GLU A 1 74 ? -2.129 -5.328 1.091 1.00 84.75 74 GLU A O 1
ATOM 628 N N . TYR A 1 75 ? -0.213 -6.374 0.572 1.00 85.88 75 TYR A N 1
ATOM 629 C CA . TYR A 1 75 ? -0.045 -5.715 -0.715 1.00 85.88 75 TYR A CA 1
ATOM 630 C C . TYR A 1 75 ? -0.016 -6.730 -1.844 1.00 85.88 75 TYR A C 1
ATOM 632 O O . TYR A 1 75 ? 0.623 -7.781 -1.757 1.00 85.88 75 TYR A O 1
ATOM 640 N N . SER A 1 76 ? -0.688 -6.372 -2.928 1.00 86.44 76 SER A N 1
ATOM 641 C CA . SER A 1 76 ? -0.532 -7.018 -4.223 1.00 86.44 76 SER A CA 1
ATOM 642 C C . SER A 1 76 ? -0.242 -5.958 -5.270 1.00 86.44 76 SER A C 1
ATOM 644 O O . SER A 1 76 ? -0.711 -4.824 -5.161 1.00 86.44 76 SER A O 1
ATOM 646 N N . MET A 1 77 ? 0.561 -6.304 -6.264 1.00 87.44 77 MET A N 1
ATOM 647 C CA . MET A 1 77 ? 1.000 -5.354 -7.277 1.00 87.44 77 MET A CA 1
ATOM 648 C C . MET A 1 77 ? 0.782 -5.931 -8.666 1.00 87.44 77 MET A C 1
ATOM 650 O O . MET A 1 77 ? 1.110 -7.087 -8.910 1.00 87.44 77 MET A O 1
ATOM 654 N N . ILE A 1 78 ? 0.233 -5.122 -9.566 1.00 85.88 78 ILE A N 1
ATOM 655 C CA . ILE A 1 78 ? 0.067 -5.441 -10.980 1.00 85.88 78 ILE A CA 1
ATOM 656 C C . ILE A 1 78 ? 0.970 -4.494 -11.761 1.00 85.88 78 ILE A C 1
ATOM 658 O O . ILE A 1 78 ? 0.718 -3.292 -11.784 1.00 85.88 78 ILE A O 1
ATOM 662 N N . ILE A 1 79 ? 2.029 -5.025 -12.367 1.00 84.81 79 ILE A N 1
ATOM 663 C CA . ILE A 1 79 ? 3.015 -4.234 -13.112 1.00 84.81 79 ILE A CA 1
ATOM 664 C C . ILE A 1 79 ? 2.696 -4.341 -14.604 1.00 84.81 79 ILE A C 1
ATOM 666 O O . ILE A 1 79 ? 2.808 -5.424 -15.176 1.00 84.81 79 ILE A O 1
ATOM 670 N N . ASN A 1 80 ? 2.307 -3.216 -15.209 1.00 85.25 80 ASN A N 1
ATOM 671 C CA . ASN A 1 80 ? 1.867 -3.100 -16.605 1.00 85.25 80 ASN A CA 1
ATOM 672 C C . ASN A 1 80 ? 2.924 -2.471 -17.529 1.00 85.25 80 ASN A C 1
ATOM 674 O O . ASN A 1 80 ? 2.590 -1.933 -18.586 1.00 85.25 80 ASN A O 1
ATOM 678 N N . PHE A 1 81 ? 4.195 -2.487 -17.135 1.00 80.19 81 PHE A N 1
ATOM 679 C CA . PHE A 1 81 ? 5.293 -1.926 -17.919 1.00 80.19 81 PHE A CA 1
ATOM 680 C C . PHE A 1 81 ? 6.549 -2.805 -17.805 1.00 80.19 81 PHE A C 1
ATOM 682 O O . PHE A 1 81 ? 6.663 -3.577 -16.848 1.00 80.19 81 PHE A O 1
ATOM 689 N N . PRO A 1 82 ? 7.487 -2.725 -18.767 1.00 80.62 82 PRO A N 1
ATOM 690 C CA . PRO A 1 82 ? 8.754 -3.442 -18.680 1.00 80.62 82 PRO A CA 1
ATOM 691 C C . PRO A 1 82 ? 9.571 -2.937 -17.487 1.00 80.62 82 PRO A C 1
ATOM 693 O O . PRO A 1 82 ? 9.901 -1.757 -17.422 1.00 80.62 82 PRO A O 1
ATOM 696 N N . ILE A 1 83 ? 9.900 -3.828 -16.556 1.00 79.88 83 ILE A N 1
ATOM 697 C CA . ILE A 1 83 ? 10.717 -3.528 -15.378 1.00 79.88 83 ILE A CA 1
ATOM 698 C C . ILE A 1 83 ? 12.103 -4.160 -15.541 1.00 79.88 83 ILE A C 1
ATOM 700 O O . ILE A 1 83 ? 12.230 -5.276 -16.047 1.00 79.88 83 ILE A O 1
ATOM 704 N N . SER A 1 84 ? 13.153 -3.446 -15.135 1.00 80.56 84 SER A N 1
ATOM 705 C CA . SER A 1 84 ? 14.521 -3.971 -15.181 1.00 80.56 84 SER A CA 1
ATOM 706 C C . SER A 1 84 ? 14.755 -5.046 -14.111 1.00 80.56 84 SER A C 1
ATOM 708 O O . SER A 1 84 ? 14.110 -5.052 -13.061 1.00 80.56 84 SER A O 1
ATOM 710 N N . ASN A 1 85 ? 15.720 -5.943 -14.347 1.00 75.19 85 ASN A N 1
ATOM 711 C CA . ASN A 1 85 ? 16.114 -6.958 -13.359 1.00 75.19 85 ASN A CA 1
ATOM 712 C C . ASN A 1 85 ? 16.568 -6.335 -12.037 1.00 75.19 85 ASN A C 1
ATOM 714 O O . ASN A 1 85 ? 16.194 -6.812 -10.969 1.00 75.19 85 ASN A O 1
ATOM 718 N N . ASP A 1 86 ? 17.314 -5.235 -12.105 1.00 78.44 86 ASP A N 1
ATOM 719 C CA . ASP A 1 86 ? 17.783 -4.539 -10.911 1.00 78.44 86 ASP A CA 1
ATOM 720 C C . ASP A 1 86 ? 16.606 -4.014 -10.076 1.00 78.44 86 ASP A C 1
ATOM 722 O O . ASP A 1 86 ? 16.610 -4.162 -8.857 1.00 78.44 86 ASP A O 1
ATOM 726 N N . MET A 1 87 ? 15.556 -3.483 -10.717 1.00 73.75 87 MET A N 1
ATOM 727 C CA . MET A 1 87 ? 14.342 -3.037 -10.022 1.00 73.75 87 MET A CA 1
ATOM 728 C C . MET A 1 87 ? 13.473 -4.190 -9.513 1.00 73.75 87 MET A C 1
ATOM 730 O O . MET A 1 87 ? 12.807 -4.045 -8.495 1.00 73.75 87 MET A O 1
ATOM 734 N N . LEU A 1 88 ? 13.481 -5.354 -10.165 1.00 74.69 88 LEU A N 1
ATOM 735 C CA . LEU A 1 88 ? 12.792 -6.535 -9.636 1.00 74.69 88 LEU A CA 1
ATOM 736 C C . LEU A 1 88 ? 13.388 -6.979 -8.298 1.00 74.69 88 LEU A C 1
ATOM 738 O O . LEU A 1 88 ? 12.650 -7.334 -7.382 1.00 74.69 88 LEU A O 1
ATOM 742 N N . HIS A 1 89 ? 14.714 -6.910 -8.163 1.00 74.75 89 HIS A N 1
ATOM 743 C CA . HIS A 1 89 ? 15.408 -7.266 -6.927 1.00 74.75 89 HIS A CA 1
ATOM 744 C C . HIS A 1 89 ? 15.193 -6.266 -5.780 1.00 74.75 89 HIS A C 1
ATOM 746 O O . HIS A 1 89 ? 15.466 -6.611 -4.630 1.00 74.75 89 HIS A O 1
ATOM 752 N N . THR A 1 90 ? 14.702 -5.054 -6.058 1.00 77.06 90 THR A N 1
ATOM 753 C CA . THR A 1 90 ? 14.371 -4.063 -5.020 1.00 77.06 90 THR A CA 1
ATOM 754 C C . THR A 1 90 ? 12.932 -4.168 -4.525 1.00 77.06 90 THR A C 1
ATOM 756 O O . THR A 1 90 ? 12.595 -3.541 -3.516 1.00 77.06 90 THR A O 1
ATOM 759 N N . LEU A 1 91 ? 12.083 -4.969 -5.182 1.00 78.75 91 LEU A N 1
ATOM 760 C CA . LEU A 1 91 ? 10.712 -5.170 -4.736 1.00 78.75 91 LEU A CA 1
ATOM 761 C C . LEU A 1 91 ? 10.693 -5.927 -3.398 1.00 78.75 91 LEU A C 1
ATOM 763 O O . LEU A 1 91 ? 11.356 -6.959 -3.255 1.00 78.75 91 LEU A O 1
ATOM 767 N N . PRO A 1 92 ? 9.915 -5.456 -2.407 1.00 75.12 92 PRO A N 1
ATOM 768 C CA . PRO A 1 92 ? 9.692 -6.227 -1.199 1.00 75.12 92 PRO A CA 1
ATOM 769 C C . PRO A 1 92 ? 9.023 -7.577 -1.523 1.00 75.12 92 PRO A C 1
ATOM 771 O O . PRO A 1 92 ? 8.451 -7.759 -2.600 1.00 75.12 92 PRO A O 1
ATOM 774 N N . PRO A 1 93 ? 9.047 -8.545 -0.596 1.00 71.00 93 PRO A N 1
ATOM 775 C CA . PRO A 1 93 ? 8.277 -9.771 -0.755 1.00 71.00 93 PRO A CA 1
ATOM 776 C C . PRO A 1 93 ? 6.775 -9.440 -0.742 1.00 71.00 93 PRO A C 1
ATOM 778 O O . PRO A 1 93 ? 6.191 -9.193 0.311 1.00 71.00 93 PRO A O 1
ATOM 781 N N . LEU A 1 94 ? 6.157 -9.409 -1.923 1.00 77.19 94 LEU A N 1
ATOM 782 C CA . LEU A 1 94 ? 4.725 -9.183 -2.129 1.00 77.19 94 LEU A CA 1
ATOM 783 C C . LEU A 1 94 ? 4.177 -10.086 -3.238 1.00 77.19 94 LEU A C 1
ATOM 785 O O . LEU A 1 94 ? 4.919 -10.634 -4.054 1.00 77.19 94 LEU A O 1
ATOM 789 N N . ASN A 1 95 ? 2.852 -10.233 -3.263 1.00 69.94 95 ASN A N 1
ATOM 790 C CA . ASN A 1 95 ? 2.160 -10.918 -4.349 1.00 69.94 95 ASN A CA 1
ATOM 791 C C . ASN A 1 95 ? 2.171 -10.018 -5.596 1.00 69.94 95 ASN A C 1
ATOM 793 O O . ASN A 1 95 ? 1.277 -9.191 -5.790 1.00 69.94 95 ASN A O 1
ATOM 797 N N . CYS A 1 96 ? 3.210 -10.154 -6.420 1.00 64.38 96 CYS A N 1
ATOM 798 C CA . CYS A 1 96 ? 3.352 -9.451 -7.694 1.00 64.38 96 CYS A CA 1
ATOM 799 C C . CYS A 1 96 ? 2.752 -10.268 -8.841 1.00 64.38 96 CYS A C 1
ATOM 801 O O . CYS A 1 96 ? 3.103 -11.428 -9.034 1.00 64.38 96 CYS A O 1
ATOM 803 N N . SER A 1 97 ? 1.919 -9.633 -9.656 1.00 67.06 97 SER A N 1
ATOM 804 C CA . SER A 1 97 ? 1.550 -10.105 -10.984 1.00 67.06 97 SER A CA 1
ATOM 805 C C . SER A 1 97 ? 2.170 -9.165 -12.008 1.00 67.06 97 SER A C 1
ATOM 807 O O . SER A 1 97 ? 1.837 -7.983 -12.060 1.00 67.06 97 SER A O 1
ATOM 809 N N . ILE A 1 98 ? 3.078 -9.673 -12.833 1.00 64.94 98 ILE A N 1
ATOM 810 C CA . ILE A 1 98 ? 3.640 -8.902 -13.941 1.00 64.94 98 ILE A CA 1
ATOM 811 C C . ILE A 1 98 ? 2.800 -9.243 -15.164 1.00 64.94 98 ILE A C 1
ATOM 813 O O . ILE A 1 98 ? 2.850 -10.366 -15.660 1.00 64.94 98 ILE A O 1
ATOM 817 N N . MET A 1 99 ? 1.983 -8.290 -15.605 1.00 62.38 99 MET A N 1
ATOM 818 C CA . MET A 1 99 ? 1.256 -8.390 -16.863 1.00 62.38 99 MET A CA 1
ATOM 819 C C . MET A 1 99 ? 1.948 -7.443 -17.831 1.00 62.38 99 MET A C 1
ATOM 821 O O . MET A 1 99 ? 1.558 -6.277 -17.913 1.00 62.38 99 MET A O 1
ATOM 825 N N . PRO A 1 100 ? 2.998 -7.893 -18.542 1.00 56.00 100 PRO A N 1
ATOM 826 C CA . PRO A 1 100 ? 3.516 -7.075 -19.620 1.00 56.00 100 PRO A CA 1
ATOM 827 C C . PRO A 1 100 ? 2.336 -6.793 -20.553 1.00 56.00 100 PRO A C 1
ATOM 829 O O . PRO A 1 100 ? 1.619 -7.720 -20.944 1.00 56.00 100 PRO A O 1
ATOM 832 N N . GLN A 1 101 ? 2.087 -5.516 -20.874 1.00 50.41 101 GLN A N 1
ATOM 833 C CA . GLN A 1 101 ? 1.206 -5.213 -22.000 1.00 50.41 101 GLN A CA 1
ATOM 834 C C . GLN A 1 101 ? 1.660 -6.067 -23.183 1.00 50.41 101 GLN A C 1
ATOM 836 O O . GLN A 1 101 ? 2.869 -6.281 -23.295 1.00 50.41 101 GLN A O 1
ATOM 841 N N . PRO A 1 102 ? 0.746 -6.579 -24.027 1.00 43.75 102 PRO A N 1
ATOM 842 C CA . PRO A 1 102 ? 1.116 -7.436 -25.140 1.00 43.75 102 PRO A CA 1
ATOM 843 C C . PRO A 1 102 ? 2.106 -6.687 -26.031 1.00 43.75 102 PRO A C 1
ATOM 845 O O . PRO A 1 102 ? 1.737 -5.878 -26.882 1.00 43.75 102 PRO A O 1
ATOM 848 N N . VAL A 1 103 ? 3.388 -6.948 -25.794 1.00 46.06 103 VAL A N 1
ATOM 849 C CA . VAL A 1 103 ? 4.460 -6.600 -26.697 1.00 46.06 103 VAL A CA 1
ATOM 850 C C . VAL A 1 103 ? 4.195 -7.505 -27.885 1.00 46.06 103 VAL A C 1
ATOM 852 O O . VAL A 1 103 ? 4.093 -8.725 -27.744 1.00 46.06 103 VAL A O 1
ATOM 855 N N . THR A 1 104 ? 3.980 -6.905 -29.051 1.00 42.12 104 THR A N 1
ATOM 856 C CA . THR A 1 104 ? 4.001 -7.620 -30.330 1.00 42.12 104 THR A CA 1
ATOM 857 C C . THR A 1 104 ? 5.122 -8.664 -30.326 1.00 42.12 104 THR A C 1
ATOM 859 O O . THR A 1 104 ? 6.195 -8.358 -29.807 1.00 42.12 104 THR A O 1
ATOM 862 N N . PRO A 1 105 ? 4.893 -9.867 -30.879 1.00 42.03 105 PRO A N 1
ATOM 863 C CA . PRO A 1 105 ? 5.674 -11.059 -30.577 1.00 42.03 105 PRO A CA 1
ATOM 864 C C . PRO A 1 105 ? 7.134 -10.862 -30.983 1.00 42.03 105 PRO A C 1
ATOM 866 O O . PRO A 1 105 ? 7.492 -10.981 -32.154 1.00 42.03 105 PRO A O 1
ATOM 869 N N . GLN A 1 106 ? 7.972 -10.557 -30.005 1.00 41.62 106 GLN A N 1
ATOM 870 C CA . GLN A 1 106 ? 9.400 -10.812 -30.043 1.00 41.62 106 GLN A CA 1
ATOM 871 C C . GLN A 1 106 ? 9.720 -11.605 -28.785 1.00 41.62 106 GLN A C 1
ATOM 873 O O . GLN A 1 106 ? 9.092 -11.384 -27.752 1.00 41.62 106 GLN A O 1
ATOM 878 N N . ASP A 1 107 ? 10.575 -12.607 -28.976 1.00 47.88 107 ASP A N 1
ATOM 879 C CA . ASP A 1 107 ? 10.836 -13.748 -28.101 1.00 47.88 107 ASP A CA 1
ATOM 880 C C . ASP A 1 107 ? 10.677 -13.469 -26.599 1.00 47.88 107 ASP A C 1
ATOM 882 O O . ASP A 1 107 ? 11.113 -12.422 -26.119 1.00 47.88 107 ASP A O 1
ATOM 886 N N . PRO A 1 108 ? 10.097 -14.409 -25.826 1.00 48.22 108 PRO A N 1
ATOM 887 C CA . PRO A 1 108 ? 10.098 -14.298 -24.378 1.00 48.22 108 PRO A CA 1
ATOM 888 C C . PRO A 1 108 ? 11.551 -14.272 -23.897 1.00 48.22 108 PRO A C 1
ATOM 890 O O . PRO A 1 108 ? 12.222 -15.301 -23.876 1.00 48.22 108 PRO A O 1
ATOM 893 N N . ASP A 1 109 ? 12.022 -13.078 -23.534 1.00 55.34 109 ASP A N 1
ATOM 894 C CA . ASP A 1 109 ? 13.342 -12.860 -22.958 1.00 55.34 109 ASP A CA 1
ATOM 895 C C . ASP A 1 109 ? 13.579 -13.860 -21.819 1.00 55.34 109 ASP A C 1
ATOM 897 O O . ASP A 1 109 ? 12.715 -14.061 -20.957 1.00 55.34 109 ASP A O 1
ATOM 901 N N . ASP A 1 110 ? 14.787 -14.431 -21.774 1.00 54.03 110 ASP A N 1
ATOM 902 C CA . ASP A 1 110 ? 15.278 -15.368 -20.748 1.00 54.03 110 ASP A CA 1
ATOM 903 C C . ASP A 1 110 ? 14.984 -14.910 -19.304 1.00 54.03 110 ASP A C 1
ATOM 905 O O . ASP A 1 110 ? 14.940 -15.711 -18.369 1.00 54.03 110 ASP A O 1
ATOM 909 N N . THR A 1 111 ? 14.761 -13.611 -19.111 1.00 52.66 111 THR A N 1
ATOM 910 C CA . THR A 1 111 ? 14.326 -12.976 -17.868 1.00 52.66 111 THR A CA 1
ATOM 911 C C . THR A 1 111 ? 12.955 -13.466 -17.385 1.00 52.66 111 THR A C 1
ATOM 913 O O . THR A 1 111 ? 12.808 -13.760 -16.201 1.00 52.66 111 THR A O 1
ATOM 916 N N . PHE A 1 112 ? 11.962 -13.615 -18.271 1.00 54.56 112 PHE A N 1
ATOM 917 C CA . PHE A 1 112 ? 10.626 -14.108 -17.910 1.00 54.56 112 PHE A CA 1
ATOM 918 C C . PHE A 1 112 ? 10.676 -15.574 -17.464 1.00 54.56 112 PHE A C 1
ATOM 920 O O . PHE A 1 112 ? 10.056 -15.959 -16.472 1.00 54.56 112 PHE A O 1
ATOM 927 N N . LEU A 1 113 ? 11.488 -16.384 -18.147 1.00 55.44 113 LEU A N 1
ATOM 928 C CA . LEU A 1 113 ? 11.693 -17.790 -17.799 1.00 55.44 113 LEU A CA 1
ATOM 929 C C . LEU A 1 113 ? 12.451 -17.938 -16.467 1.00 55.44 113 LEU A C 1
ATOM 931 O O . LEU A 1 113 ? 12.049 -18.740 -15.623 1.00 55.44 113 LEU A O 1
ATOM 935 N N . LYS A 1 114 ? 13.460 -17.092 -16.208 1.00 56.09 114 LYS A N 1
ATOM 936 C CA . LYS A 1 114 ? 14.147 -17.014 -14.903 1.00 56.09 114 LYS A CA 1
ATOM 937 C C . LYS A 1 114 ? 13.229 -16.550 -13.769 1.00 56.09 114 LYS A C 1
ATOM 939 O O . LYS A 1 114 ? 13.397 -16.989 -12.628 1.00 56.09 114 LYS A O 1
ATOM 944 N N . LEU A 1 115 ? 12.242 -15.703 -14.065 1.00 52.31 115 LEU A N 1
ATOM 945 C CA . LEU A 1 115 ? 11.225 -15.267 -13.107 1.00 52.31 115 LEU A CA 1
ATOM 946 C C . LEU A 1 115 ? 10.327 -16.438 -12.669 1.00 52.31 115 LEU A C 1
ATOM 948 O O . LEU A 1 115 ? 10.087 -16.616 -11.475 1.00 52.31 115 LEU A O 1
ATOM 952 N N . ILE A 1 116 ? 9.896 -17.277 -13.620 1.00 56.88 116 ILE A N 1
ATOM 953 C CA . ILE A 1 116 ? 9.111 -18.495 -13.352 1.00 56.88 116 ILE A CA 1
ATOM 954 C C . ILE A 1 116 ? 9.937 -19.519 -12.559 1.00 56.88 116 ILE A C 1
ATOM 956 O O . ILE A 1 116 ? 9.420 -20.146 -11.632 1.00 56.88 116 ILE A O 1
ATOM 960 N N . GLU A 1 117 ? 11.226 -19.674 -12.876 1.00 56.66 117 GLU A N 1
ATOM 961 C CA . GLU A 1 117 ? 12.113 -20.581 -12.136 1.00 56.66 117 GLU A CA 1
ATOM 962 C C . GLU A 1 117 ? 12.364 -20.128 -10.695 1.00 56.66 117 GLU A C 1
ATOM 964 O O . GLU A 1 117 ? 12.371 -20.959 -9.783 1.00 56.66 117 GLU A O 1
ATOM 969 N N . THR A 1 118 ? 12.533 -18.822 -10.475 1.00 58.75 118 THR A N 1
ATOM 970 C CA . THR A 1 118 ? 12.817 -18.261 -9.145 1.00 58.75 118 THR A CA 1
ATOM 971 C C . THR A 1 118 ? 11.571 -18.263 -8.256 1.00 58.75 118 THR A C 1
ATOM 973 O O . THR A 1 118 ? 11.661 -18.486 -7.048 1.00 58.75 118 THR A O 1
ATOM 976 N N . HIS A 1 119 ? 10.387 -18.096 -8.846 1.00 54.97 119 HIS A N 1
ATOM 977 C CA . HIS A 1 119 ? 9.119 -18.022 -8.133 1.00 54.97 119 HIS A CA 1
ATOM 978 C C . HIS A 1 119 ? 8.196 -19.192 -8.491 1.00 54.97 119 HIS A C 1
ATOM 980 O O . HIS A 1 119 ? 7.089 -18.995 -8.990 1.00 54.97 119 HIS A O 1
ATOM 986 N N . ARG A 1 120 ? 8.595 -20.426 -8.147 1.00 48.78 120 ARG A N 1
ATOM 987 C CA . ARG A 1 120 ? 7.744 -21.634 -8.272 1.00 48.78 120 ARG A CA 1
ATOM 988 C C . ARG A 1 120 ? 6.357 -21.530 -7.604 1.00 48.78 120 ARG A C 1
ATOM 990 O O . ARG A 1 120 ? 5.529 -22.411 -7.812 1.00 48.78 120 ARG A O 1
ATOM 997 N N . SER A 1 121 ? 6.097 -20.500 -6.796 1.00 50.09 121 SER A N 1
ATOM 998 C CA . SER A 1 121 ? 4.800 -20.211 -6.169 1.00 50.09 121 SER A CA 1
ATOM 999 C C . SER A 1 121 ? 3.931 -19.194 -6.923 1.00 50.09 121 SER A C 1
ATOM 1001 O O . SER A 1 121 ? 2.807 -18.948 -6.489 1.00 50.09 121 SER A O 1
ATOM 1003 N N . LEU A 1 122 ? 4.409 -18.582 -8.015 1.00 48.81 122 LEU A N 1
ATOM 1004 C CA . LEU A 1 122 ? 3.581 -17.696 -8.836 1.00 48.81 122 LEU A CA 1
ATOM 1005 C C . LEU A 1 122 ? 2.591 -18.543 -9.640 1.00 48.81 122 LEU A C 1
ATOM 1007 O O . LEU A 1 122 ? 2.948 -19.205 -10.613 1.00 48.81 122 LEU A O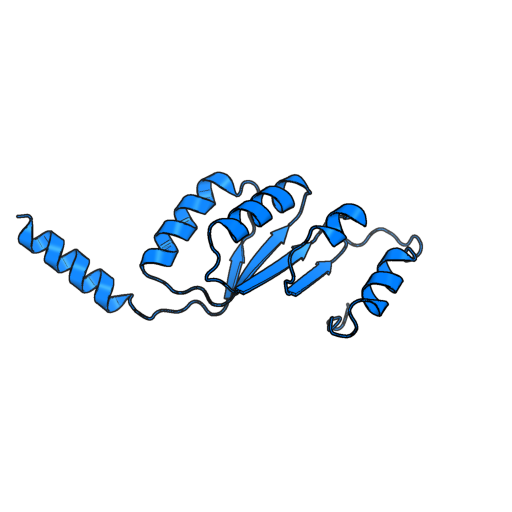 1
ATOM 1011 N N . ILE A 1 123 ? 1.326 -18.527 -9.217 1.00 51.62 123 ILE A N 1
ATOM 1012 C CA . ILE A 1 123 ? 0.222 -19.086 -9.996 1.00 51.62 123 ILE A CA 1
ATOM 1013 C C . ILE A 1 123 ? 0.015 -18.164 -11.196 1.00 51.62 123 ILE A C 1
ATOM 1015 O O . ILE A 1 123 ? -0.595 -17.102 -11.080 1.00 51.62 123 ILE A O 1
ATOM 1019 N N . LEU A 1 124 ? 0.530 -18.573 -12.352 1.00 49.31 124 LEU A N 1
ATOM 1020 C CA . LEU A 1 124 ? 0.155 -17.974 -13.624 1.00 49.31 124 LEU A CA 1
ATOM 1021 C C . LEU A 1 124 ? -1.322 -18.312 -13.857 1.00 49.31 124 LEU A C 1
ATOM 1023 O O . LEU A 1 124 ? -1.682 -19.470 -14.071 1.00 49.31 124 LEU A O 1
ATOM 1027 N N . GLY A 1 125 ? -2.190 -17.308 -13.725 1.00 42.97 125 GLY A N 1
ATOM 1028 C CA . GLY A 1 125 ? -3.603 -17.446 -14.065 1.00 42.97 125 GLY A CA 1
ATOM 1029 C C . GLY A 1 125 ? -3.767 -17.870 -15.532 1.00 42.97 125 GLY A C 1
ATOM 1030 O O . GLY A 1 125 ? -2.886 -17.593 -16.349 1.00 42.97 125 GLY A O 1
ATOM 1031 N N . PRO A 1 126 ? -4.864 -18.559 -15.888 1.00 38.53 126 PRO A N 1
ATOM 1032 C CA . PRO A 1 126 ? -5.062 -19.040 -17.247 1.00 38.53 126 PRO A CA 1
ATOM 1033 C C . PRO A 1 126 ? -5.173 -17.846 -18.202 1.00 38.53 126 PRO A C 1
ATOM 1035 O O . PRO A 1 126 ? -6.088 -17.031 -18.083 1.00 38.53 126 PRO A O 1
ATOM 1038 N N . GLY A 1 127 ? -4.206 -17.738 -19.114 1.00 41.72 127 GLY A N 1
ATOM 1039 C CA . GLY A 1 127 ? -4.170 -16.719 -20.156 1.00 41.72 127 GLY A CA 1
ATOM 1040 C C . GLY A 1 127 ? -5.302 -16.880 -21.171 1.00 41.72 127 GLY A C 1
ATOM 1041 O O . GLY A 1 127 ? -5.697 -18.000 -21.506 1.00 41.72 127 GLY A O 1
ATOM 1042 N N . ILE A 1 128 ? -5.788 -15.740 -21.659 1.00 35.03 128 ILE A N 1
ATOM 1043 C CA . ILE A 1 128 ? -6.410 -15.578 -22.978 1.00 35.03 128 ILE A CA 1
ATOM 1044 C C . ILE A 1 128 ? -5.494 -14.645 -23.759 1.00 35.03 128 ILE A C 1
ATOM 1046 O O . ILE A 1 128 ? -5.105 -13.613 -23.163 1.00 35.03 128 ILE A O 1
#

pLDDT: mean 71.2, std 13.55, range [35.03, 87.44]

Mean predicted aligned error: 13.34 Å

Radius of gyration: 19.01 Å; Cα contacts (8 Å, |Δi|>4): 126; chains: 1; bounding box: 41×44×54 Å

=== Feature glossary ===
Annotated list of the representations used here:

Nearest PDB structures. The Foldseek neighbor list gives the closest experimentally determined structures in the PDB, ranked by structural alignment. TM-score near 1 means near-identical fold; near 0.3 means only rough topology match. This is how one finds what a novel AlphaFold prediction most resembles in the solved-structure universe.

Foldseek 3Di. Foldseek's 3Di representation compresses backbone geometry into a per-residue letter drawn from a learned twenty-state alphabet. It captures the tertiary interaction pattern around each residue — which residues are packed against it in space, regardless of where they are in sequence.

Radius of gyration, Cα contacts, bounding box. Radius of gyration (Rg) is the root-mean-square distance of Cα atoms from their centroid — a single number for overall size and compactness. A globular domain of N residues has Rg ≈ 2.2·N^0.38 Å; an extended or disordered chain has a much larger Rg. The Cα contact count is the number of residue pairs whose Cα atoms are within 8 Å and are more than four positions apart in sequence — a standard proxy for tertiary packing density. The bounding box is the smallest axis-aligned box enclosing all Cα atoms.

InterPro / GO / CATH / organism. The annotation block draws on four external resources. InterPro: which protein families and domains the sequence belongs to. GO: standardized terms for what the protein does, what process it participates in, and where in the cell it acts. CATH: which structural fold it has in the CATH hierarchy. Organism: the species of origin.

mmCIF coordinates. The mmCIF block holds the 3D Cartesian coordinates of each backbone atom (N, Cα, C, O) in ångströms. mmCIF is the PDB's canonical archive format — a tagged-loop text representation of the atomic model.

pLDDT. pLDDT is the predicted lDDT-Cα score: AlphaFold's confidence that the local environment of each residue (all inter-atomic distances within 15 Å) is correctly placed. It is a per-residue number between 0 and 100, with higher meaning more reliable.

Backbone torsions (φ/ψ). φ (phi) and ψ (psi) are the two rotatable backbone dihedrals per residue: φ is the C(i-1)–N–Cα–C torsion, ψ is the N–Cα–C–N(i+1) torsion, both in degrees on (−180°, 180°]. α-helical residues cluster near (−60°, −45°); β-strand residues near (−120°, +130°). A Ramachandran plot is simply a scatter of (φ, ψ) for every residue.

B-factor. For experimental (PDB) structures, the B-factor (temperature factor) quantifies the positional spread of each atom in the crystal — a combination of thermal vibration and static disorder — in units of Å². High B-factors mark flexible loops or poorly resolved regions; low B-factors mark the rigid, well-ordered core.

Secondary structure (3-state, P-SEA). SS3 is a coarse helix/strand/coil call (letters a/b/c) made by the P-SEA algorithm from inter-Cα distances and dihedrals. It is less detailed than DSSP but needs only Cα positions.

Predicted aligned error. Predicted aligned error is AlphaFold's pairwise confidence. Unlike pLDDT (per-residue), PAE is per-residue-pair and captures whether two parts of the structure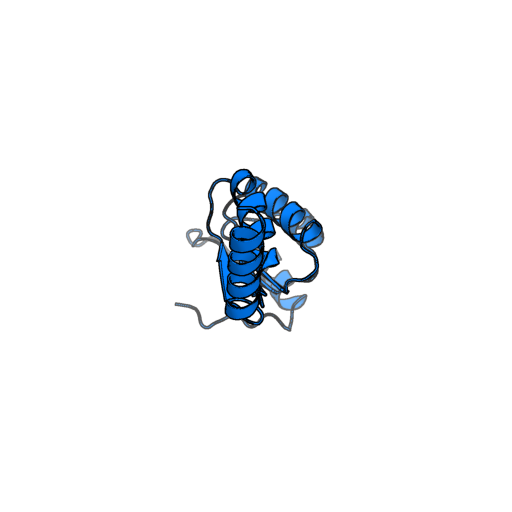 are correctly placed relative to each other. Units are ångströms of expected positional error.

Solvent-accessible surface area. Solvent-accessible surface area (SASA) is the area in Å² traced out by the centre of a 1.4 Å probe sphere (a water molecule) rolled over the protein's van der Waals surface (Shrake–Rupley / Lee–Richards construction). Buried residues have near-zero SASA; fully exposed residues can exceed 200 Å². The total SASA scales roughly with the number of surface residues.

Secondary structure (8-state, DSSP). The SS8 string is DSSP's per-residue secondary-structure call. α-helix (H) means an i→i+4 H-bond ladder; β-strand (E) means the residue participates in a β-sheet; 3₁₀ (G) and π (I) are tighter and wider helices; T/S are turns/bends; '-' is loop.

Rendered structure images. Structure images are PyMOL renders from six orthogonal camera directions. Cartoon representation draws helices as coils and strands as arrows; sticks shows the backbone as bonds; surface shows the solvent-excluded envelope. Rainbow coloring maps sequence position to hue (blue→red, N→C); chain coloring assigns a distinct color per polypeptide.

Sequence. The amino-acid sequence is the protein's primary structure: the linear order of residues from the N-terminus to the C-terminus, written in one-letter code. Everything else here — the 3D coordinates, the secondary structure, the domain annotations — is ultimately a consequence of this string.

Contact-map, Ramachandran, and PAE plots. Three diagnostic plots accompany the record. The Cα contact map visualizes the tertiary structure as a 2D adjacency matrix (8 Å cutoff, sequence-local contacts suppressed). The Ramachandran plot shows the distribution of backbone (φ, ψ) torsions, with points in the α and β basins reflecting secondary structure content. The PAE plot shows AlphaFold's inter-residue confidence as a color matrix.